Protein AF-I7AYG3-F1 (afdb_monomer_lite)

Foldseek 3Di:
DVLLVVLCVVVVDPDPDDPPCPDPSPHDFADAAPQPRHGLRPPVQWDWDQAPNDIGIHNHPVSCCVLRAQQDCDHPNHGRPVPDND

pLDDT: mean 90.57, std 7.91, range [56.88, 97.81]

Radius of gyration: 18.24 Å; chains: 1; bounding box: 38×22×54 Å

Structure (mmCIF, N/CA/C/O backbone):
data_AF-I7AYG3-F1
#
_entry.id   AF-I7AYG3-F1
#
loop_
_atom_site.group_PDB
_atom_site.id
_atom_site.type_symbol
_atom_site.label_atom_id
_atom_site.label_alt_id
_atom_site.label_comp_id
_atom_site.label_asym_id
_atom_site.label_entity_id
_atom_site.label_seq_id
_atom_site.pdbx_PDB_ins_code
_atom_site.Cartn_x
_atom_site.Cartn_y
_atom_site.Cartn_z
_atom_site.occupancy
_atom_site.B_iso_or_equiv
_atom_site.auth_seq_id
_atom_site.auth_comp_id
_atom_site.auth_asym_id
_atom_site.auth_atom_id
_atom_site.pdbx_PDB_model_num
ATOM 1 N N . TYR A 1 1 ? 17.515 0.179 -5.047 1.00 82.50 1 TYR A N 1
ATOM 2 C CA . TYR A 1 1 ? 16.946 0.936 -6.184 1.00 82.50 1 TYR A CA 1
ATOM 3 C C . TYR A 1 1 ? 17.880 1.125 -7.393 1.00 82.50 1 TYR A C 1
ATOM 5 O O . TYR A 1 1 ? 17.358 1.418 -8.456 1.00 82.50 1 TYR A O 1
ATOM 13 N N . GLY A 1 2 ? 19.213 0.954 -7.308 1.00 90.69 2 GLY A N 1
ATOM 14 C CA . GLY A 1 2 ? 20.135 1.236 -8.437 1.00 90.69 2 GLY A CA 1
ATOM 15 C C . GLY A 1 2 ? 19.839 0.484 -9.747 1.00 90.69 2 GLY A C 1
ATOM 16 O O . GLY A 1 2 ? 19.635 1.120 -10.775 1.00 90.69 2 GLY A O 1
ATOM 17 N N . LYS A 1 3 ? 19.688 -0.847 -9.689 1.00 90.94 3 LYS A N 1
ATOM 18 C CA . LYS A 1 3 ? 19.375 -1.693 -10.862 1.00 90.94 3 LYS A CA 1
ATOM 19 C C . LYS A 1 3 ? 18.119 -1.260 -11.632 1.00 90.94 3 LYS A C 1
ATOM 21 O O . LYS A 1 3 ? 18.076 -1.345 -12.854 1.00 90.94 3 LYS A O 1
ATOM 26 N N . TRP A 1 4 ? 17.099 -0.775 -10.920 1.00 90.19 4 TRP A N 1
ATOM 27 C CA . TRP A 1 4 ? 15.882 -0.253 -11.547 1.00 90.19 4 TRP A CA 1
ATOM 28 C C . TRP A 1 4 ? 16.190 0.951 -12.442 1.00 90.19 4 TRP A C 1
ATOM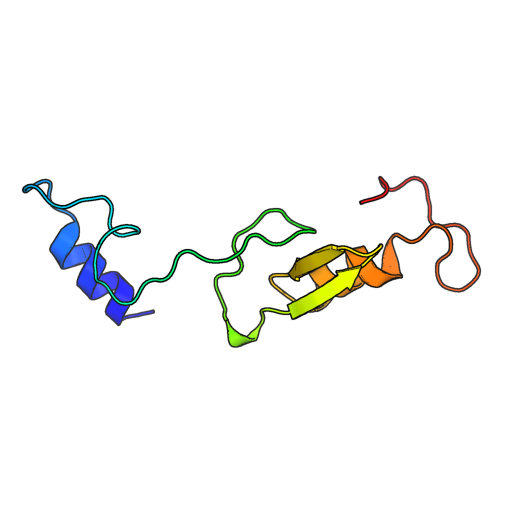 30 O O . TRP A 1 4 ? 15.744 1.003 -13.584 1.00 90.19 4 TRP A O 1
ATOM 40 N N . TRP A 1 5 ? 17.005 1.890 -11.957 1.00 92.19 5 TRP A N 1
ATOM 41 C CA . TRP A 1 5 ? 17.383 3.082 -12.716 1.00 92.19 5 TRP A CA 1
ATOM 42 C C . TRP A 1 5 ? 18.340 2.782 -13.873 1.00 92.19 5 TRP A C 1
ATOM 44 O O . TRP A 1 5 ? 18.247 3.420 -14.918 1.00 92.19 5 TRP A O 1
ATOM 54 N N . GLU A 1 6 ? 19.210 1.781 -13.734 1.00 94.25 6 GLU A N 1
ATOM 55 C CA . GLU A 1 6 ? 20.033 1.276 -14.842 1.00 94.25 6 GLU A CA 1
ATOM 56 C C . GLU A 1 6 ? 19.157 0.730 -15.984 1.00 94.25 6 GLU A C 1
ATOM 58 O O . GLU A 1 6 ? 19.347 1.095 -17.147 1.00 94.25 6 GLU A O 1
ATOM 63 N N . ASN A 1 7 ? 18.138 -0.071 -15.651 1.00 93.25 7 ASN A N 1
ATOM 64 C CA . ASN A 1 7 ? 17.153 -0.559 -16.618 1.00 93.25 7 ASN A CA 1
ATOM 65 C C . ASN A 1 7 ? 16.302 0.569 -17.211 1.00 93.25 7 ASN A C 1
ATOM 67 O O . ASN A 1 7 ? 16.078 0.587 -18.421 1.00 93.25 7 ASN A O 1
ATOM 71 N N . TYR A 1 8 ? 15.881 1.538 -16.396 1.00 92.06 8 TYR A N 1
ATOM 72 C CA . TYR A 1 8 ? 15.165 2.718 -16.877 1.00 92.06 8 TYR A CA 1
ATOM 73 C C . TYR A 1 8 ? 15.976 3.499 -17.905 1.00 92.06 8 TYR A C 1
ATOM 75 O O . TYR A 1 8 ? 15.463 3.792 -18.979 1.00 92.06 8 TYR A O 1
ATOM 83 N N . ASN A 1 9 ? 17.256 3.766 -17.642 1.00 92.44 9 ASN A N 1
ATOM 84 C CA . ASN A 1 9 ? 18.115 4.468 -18.593 1.00 92.44 9 ASN A CA 1
ATOM 85 C C . ASN A 1 9 ? 18.223 3.714 -19.925 1.00 92.44 9 ASN A C 1
ATOM 87 O O . ASN A 1 9 ? 18.055 4.325 -20.981 1.00 92.44 9 ASN A O 1
ATOM 91 N N . ARG A 1 10 ? 18.415 2.388 -19.884 1.00 90.81 10 ARG A N 1
ATOM 92 C CA . ARG A 1 10 ? 18.452 1.529 -21.081 1.00 90.81 10 ARG A CA 1
ATOM 93 C C . ARG A 1 10 ? 17.156 1.590 -21.901 1.00 90.81 10 ARG A C 1
ATOM 95 O O . ARG A 1 10 ? 17.216 1.539 -23.127 1.00 90.81 10 ARG A O 1
ATOM 102 N N . LEU A 1 11 ? 16.005 1.690 -21.235 1.00 92.69 11 LEU A N 1
ATOM 103 C CA . LEU A 1 11 ? 14.672 1.636 -21.850 1.0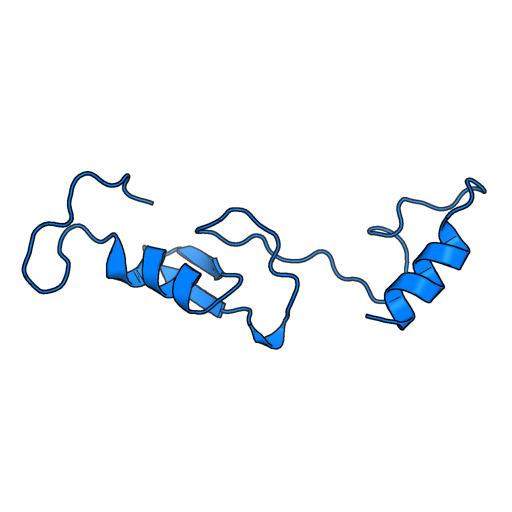0 92.69 11 LEU A CA 1
ATOM 104 C C . LEU A 1 11 ? 14.026 3.014 -22.077 1.00 92.69 11 LEU A C 1
ATOM 106 O O . LEU A 1 11 ? 12.927 3.099 -22.610 1.00 92.69 11 LEU A O 1
ATOM 110 N N . SER A 1 12 ? 14.695 4.099 -21.688 1.00 91.31 12 SER A N 1
ATOM 111 C CA . SER A 1 12 ? 14.138 5.460 -21.695 1.00 91.31 12 SER A CA 1
ATOM 112 C C . SER A 1 12 ? 13.892 6.046 -23.092 1.00 91.31 12 SER A C 1
ATOM 114 O O . SER A 1 12 ? 13.223 7.071 -23.222 1.00 91.31 12 SER A O 1
ATOM 116 N N . THR A 1 13 ? 14.433 5.416 -24.138 1.00 90.25 13 THR A N 1
ATOM 117 C CA . THR A 1 13 ? 14.318 5.880 -25.524 1.00 90.25 13 THR A CA 1
ATOM 118 C C . THR A 1 13 ? 13.238 5.092 -26.270 1.00 90.25 13 THR A C 1
ATOM 120 O O . THR A 1 13 ? 13.257 3.864 -26.225 1.00 90.25 13 THR A O 1
ATOM 123 N N . PRO A 1 14 ? 12.308 5.753 -26.987 1.00 83.38 14 PRO A N 1
ATOM 124 C CA . PRO A 1 14 ? 11.313 5.056 -27.801 1.00 83.38 14 PRO A CA 1
ATOM 125 C C . PRO A 1 14 ? 11.965 4.337 -28.994 1.00 83.38 14 PRO A C 1
ATOM 127 O O . PRO A 1 14 ? 12.343 4.961 -29.982 1.00 83.38 14 PRO A O 1
ATOM 130 N N . ASN A 1 15 ? 12.113 3.018 -28.903 1.00 86.44 15 ASN A N 1
ATOM 131 C CA . ASN A 1 15 ? 12.787 2.169 -29.901 1.00 86.44 15 ASN A CA 1
ATOM 132 C C . ASN A 1 15 ? 12.128 0.777 -30.041 1.00 86.44 15 ASN A C 1
ATOM 134 O O . ASN A 1 15 ? 12.774 -0.170 -30.485 1.00 86.44 15 ASN A O 1
ATOM 138 N N . GLY A 1 16 ? 10.843 0.664 -29.687 1.00 88.00 16 GLY A N 1
ATOM 139 C CA . GLY A 1 16 ? 10.045 -0.561 -29.837 1.00 88.00 16 GLY A CA 1
ATOM 140 C C . GLY A 1 16 ? 9.805 -1.345 -28.545 1.00 88.00 16 GLY A C 1
ATOM 141 O O . GLY A 1 16 ? 9.043 -2.307 -28.574 1.00 88.00 16 GLY A O 1
ATOM 142 N N . HIS A 1 17 ? 10.399 -0.924 -27.427 1.00 89.69 17 HIS A N 1
ATOM 143 C CA . HIS A 1 17 ? 10.148 -1.512 -26.108 1.00 89.69 17 HIS A CA 1
ATOM 144 C C . HIS A 1 17 ? 8.779 -1.094 -25.552 1.00 89.69 17 HIS A C 1
ATOM 146 O O . HIS A 1 17 ? 8.264 -0.015 -25.863 1.00 89.69 17 HIS A O 1
ATOM 152 N N . ASN A 1 18 ? 8.210 -1.928 -24.687 1.00 90.19 18 ASN A N 1
ATOM 153 C CA . ASN A 1 18 ? 7.017 -1.626 -23.902 1.00 90.19 18 ASN A CA 1
ATOM 154 C C . ASN A 1 18 ? 7.345 -0.649 -22.755 1.00 90.19 18 ASN A C 1
ATOM 156 O O . ASN A 1 18 ? 8.515 -0.391 -22.450 1.00 90.19 18 ASN A O 1
ATOM 160 N N . PRO A 1 19 ? 6.326 -0.106 -22.057 1.00 89.75 19 PRO A N 1
ATOM 161 C CA . PRO A 1 19 ? 6.547 0.554 -20.776 1.00 89.75 19 PRO A CA 1
ATOM 162 C C . PRO A 1 19 ? 7.378 -0.330 -19.840 1.00 89.75 19 PRO A C 1
ATOM 164 O O . PRO A 1 19 ? 7.090 -1.514 -19.715 1.00 89.75 19 PRO A O 1
ATOM 167 N N . ILE A 1 20 ? 8.353 0.247 -19.129 1.00 90.69 20 ILE A N 1
ATOM 168 C CA . ILE A 1 20 ? 9.297 -0.495 -18.267 1.00 90.69 20 ILE A CA 1
ATOM 169 C C . ILE A 1 20 ? 8.625 -1.465 -17.282 1.00 90.69 20 ILE A C 1
ATOM 171 O O . ILE A 1 20 ? 9.174 -2.517 -16.978 1.00 90.69 20 ILE A O 1
ATOM 175 N N . ALA A 1 21 ? 7.422 -1.139 -16.800 1.00 88.62 21 ALA A N 1
ATOM 176 C CA . ALA A 1 21 ? 6.654 -1.999 -15.899 1.00 88.62 21 ALA A CA 1
ATOM 177 C C . ALA A 1 21 ? 6.169 -3.315 -16.547 1.00 88.62 21 ALA A C 1
ATOM 179 O O . ALA A 1 21 ? 5.675 -4.186 -15.837 1.00 88.62 21 ALA A O 1
ATOM 180 N N . LEU A 1 22 ? 6.272 -3.431 -17.873 1.00 90.38 22 LEU A N 1
ATOM 181 C CA . LEU A 1 22 ? 5.901 -4.586 -18.695 1.00 90.38 22 LEU A CA 1
ATOM 182 C C . LEU A 1 22 ? 7.120 -5.222 -19.387 1.00 90.38 22 LEU A C 1
ATOM 184 O O . LEU A 1 22 ? 6.955 -6.101 -20.228 1.00 90.38 22 LEU A O 1
ATOM 188 N N . GLU A 1 23 ? 8.326 -4.765 -19.057 1.00 92.19 23 GLU A N 1
ATOM 189 C CA . GLU A 1 23 ? 9.584 -5.307 -19.564 1.00 92.19 23 GLU A CA 1
ATOM 190 C C . GLU A 1 23 ? 10.197 -6.293 -18.562 1.00 92.19 23 GLU A C 1
ATOM 192 O O . GLU A 1 23 ? 9.949 -6.219 -17.356 1.00 92.19 23 GLU A O 1
ATOM 197 N N . ASP A 1 24 ? 11.045 -7.200 -19.048 1.00 90.94 24 ASP A N 1
ATOM 198 C CA . ASP A 1 24 ? 11.785 -8.140 -18.198 1.00 90.94 24 ASP A CA 1
ATOM 199 C C . ASP A 1 24 ? 12.971 -7.434 -17.514 1.00 90.94 24 ASP A C 1
ATOM 201 O O . ASP A 1 24 ? 14.118 -7.465 -17.968 1.00 90.94 24 ASP A O 1
ATOM 205 N N . VAL A 1 25 ? 12.667 -6.683 -16.452 1.00 92.12 25 VAL A N 1
ATOM 206 C CA . VAL A 1 25 ? 13.627 -5.852 -15.698 1.00 92.12 25 VAL A CA 1
ATOM 207 C C . VAL A 1 25 ? 13.644 -6.158 -14.203 1.00 92.12 25 VAL A C 1
ATOM 209 O O . VAL A 1 25 ? 14.018 -5.300 -13.400 1.00 92.12 25 VAL A O 1
ATOM 212 N N . ASP A 1 26 ? 13.233 -7.373 -13.830 1.00 86.81 26 ASP A N 1
ATOM 213 C CA . ASP A 1 26 ? 13.106 -7.816 -12.431 1.00 86.81 26 ASP A CA 1
ATOM 214 C C . ASP A 1 26 ? 12.153 -6.923 -11.603 1.00 86.81 26 ASP A C 1
ATOM 216 O O . ASP A 1 26 ? 12.276 -6.753 -10.388 1.00 86.81 26 ASP A O 1
ATOM 220 N N . TYR A 1 27 ? 11.171 -6.323 -12.281 1.00 87.19 27 TYR A N 1
ATOM 221 C CA . TYR A 1 27 ? 10.080 -5.590 -11.654 1.00 87.19 27 TYR A CA 1
ATOM 222 C C . TYR A 1 27 ? 8.803 -6.408 -11.723 1.00 87.19 27 TYR A C 1
ATOM 224 O O . TYR A 1 27 ? 8.356 -6.812 -12.791 1.00 87.19 27 TYR A O 1
ATOM 232 N N . VAL A 1 28 ? 8.197 -6.621 -10.560 1.00 86.38 28 VAL A N 1
ATOM 233 C CA . VAL A 1 28 ? 6.894 -7.271 -10.447 1.00 86.38 28 VAL A CA 1
ATOM 234 C C . VAL A 1 28 ? 5.903 -6.207 -10.031 1.00 86.38 28 VAL A C 1
ATOM 236 O O . VAL A 1 28 ? 6.126 -5.527 -9.025 1.00 86.38 28 VAL A O 1
ATOM 239 N N . TYR A 1 29 ? 4.822 -6.069 -10.801 1.00 87.19 29 TYR A N 1
ATOM 240 C CA . TYR A 1 29 ? 3.788 -5.092 -10.499 1.00 87.19 29 TYR A CA 1
ATOM 241 C C . TYR A 1 29 ? 3.246 -5.338 -9.079 1.00 87.19 29 TYR A C 1
ATOM 243 O O . TYR A 1 29 ? 2.795 -6.446 -8.778 1.00 87.19 29 TYR A O 1
ATOM 251 N N . PRO A 1 30 ? 3.335 -4.348 -8.180 1.00 91.19 30 PRO A N 1
ATOM 252 C CA . PRO A 1 30 ? 3.013 -4.530 -6.771 1.00 91.19 30 PRO A CA 1
ATOM 253 C C . PRO A 1 30 ? 1.509 -4.692 -6.544 1.00 91.19 30 PRO A C 1
ATOM 255 O O . PRO A 1 30 ? 0.674 -4.178 -7.294 1.00 91.19 30 PRO A O 1
ATOM 258 N N . HIS A 1 31 ? 1.157 -5.333 -5.432 1.00 94.44 31 HIS A N 1
ATOM 259 C CA . HIS A 1 31 ? -0.201 -5.260 -4.905 1.00 94.44 31 HIS A CA 1
ATOM 260 C C . HIS A 1 31 ? -0.560 -3.819 -4.515 1.00 94.44 31 HIS A C 1
ATOM 262 O O . HIS A 1 31 ? 0.309 -2.991 -4.238 1.00 94.44 31 HIS A O 1
ATOM 268 N N . ARG A 1 32 ? -1.858 -3.511 -4.473 1.00 95.62 32 ARG A N 1
ATOM 269 C CA . ARG A 1 32 ? -2.357 -2.209 -4.018 1.00 95.62 32 ARG A CA 1
ATOM 270 C C . ARG A 1 32 ? -2.703 -2.273 -2.533 1.00 95.62 32 ARG A C 1
ATOM 272 O O . ARG A 1 32 ? -3.379 -3.207 -2.106 1.00 95.62 32 ARG A O 1
ATOM 279 N N . CYS A 1 33 ? -2.286 -1.274 -1.762 1.00 97.19 33 CYS A N 1
ATOM 280 C CA . CYS A 1 33 ? -2.690 -1.145 -0.367 1.00 97.19 33 CYS A CA 1
ATOM 281 C C . CYS A 1 33 ? -4.203 -0.906 -0.272 1.00 97.19 33 CYS A C 1
ATOM 283 O O . CYS A 1 33 ? -4.733 -0.042 -0.973 1.00 97.19 33 CYS A O 1
ATOM 285 N N . TRP A 1 34 ? -4.885 -1.643 0.605 1.00 96.31 34 TRP A N 1
ATOM 286 C CA . TRP A 1 34 ? -6.319 -1.480 0.852 1.00 96.31 34 TRP A CA 1
ATOM 287 C C . TRP A 1 34 ? -6.650 -0.101 1.435 1.00 96.31 34 TRP A C 1
ATOM 289 O O . TRP A 1 34 ? -7.576 0.561 0.984 1.00 96.31 34 TRP A O 1
ATOM 299 N N . THR A 1 35 ? -5.842 0.353 2.394 1.00 95.62 35 THR A N 1
ATOM 300 C CA . THR A 1 35 ? -6.114 1.555 3.193 1.00 95.62 35 THR A CA 1
ATOM 301 C C . THR A 1 35 ? -5.833 2.849 2.435 1.00 95.62 35 THR A C 1
ATOM 303 O O . THR A 1 35 ? -6.668 3.746 2.404 1.00 95.62 35 THR A O 1
ATOM 306 N N . CYS A 1 36 ? -4.648 2.978 1.830 1.00 95.31 36 CYS A N 1
ATOM 307 C CA . CYS A 1 36 ? -4.205 4.238 1.217 1.00 95.31 36 CYS A CA 1
ATOM 308 C C . CYS A 1 36 ? -4.271 4.244 -0.314 1.00 95.31 36 CYS A C 1
ATOM 310 O O . CYS A 1 36 ? -3.976 5.266 -0.926 1.00 95.31 36 CYS A O 1
ATOM 312 N N . MET A 1 37 ? -4.620 3.114 -0.943 1.00 95.44 37 MET A N 1
ATOM 313 C CA . MET A 1 37 ? -4.696 2.948 -2.402 1.00 95.44 37 MET A CA 1
ATOM 314 C C . MET A 1 37 ? -3.362 3.127 -3.154 1.00 95.44 37 MET A C 1
ATOM 316 O O . MET A 1 37 ? -3.339 3.075 -4.384 1.00 95.44 37 MET A O 1
ATOM 320 N N . VAL A 1 38 ? -2.245 3.274 -2.435 1.00 95.50 38 VAL A N 1
ATOM 321 C CA . VAL A 1 38 ? -0.886 3.347 -2.992 1.00 95.50 38 VAL A CA 1
ATOM 322 C C . VAL A 1 38 ? -0.332 1.931 -3.222 1.00 95.50 38 VAL A C 1
ATOM 324 O O . VAL A 1 38 ? -0.659 1.011 -2.467 1.00 95.50 38 VAL A O 1
ATOM 327 N N . PRO A 1 39 ? 0.503 1.715 -4.252 1.00 94.81 39 PRO A N 1
ATOM 328 C CA . PRO A 1 39 ? 1.194 0.445 -4.451 1.00 94.81 39 PRO A CA 1
ATOM 329 C C . PRO A 1 39 ? 2.109 0.027 -3.283 1.00 94.81 39 PRO A C 1
ATOM 331 O O . PRO A 1 39 ? 2.875 0.836 -2.758 1.00 94.81 39 PRO A O 1
ATOM 334 N N . CYS A 1 40 ? 2.089 -1.257 -2.917 1.00 95.44 40 CYS A N 1
ATOM 335 C CA . CYS A 1 40 ? 2.982 -1.870 -1.929 1.00 95.44 40 CYS A CA 1
ATOM 336 C C . CYS A 1 40 ? 4.377 -2.110 -2.537 1.00 95.44 40 CYS A C 1
ATOM 338 O O . CYS A 1 40 ? 4.701 -3.223 -2.946 1.00 95.44 40 CYS A O 1
ATOM 340 N N . LEU A 1 41 ? 5.181 -1.048 -2.664 1.00 90.81 41 LEU A N 1
ATOM 341 C CA . LEU A 1 41 ? 6.471 -1.086 -3.373 1.00 90.81 41 LEU A CA 1
ATOM 342 C C . LEU A 1 41 ? 7.608 -1.757 -2.589 1.00 90.81 41 LEU A C 1
ATOM 344 O O . LEU A 1 41 ? 8.520 -2.304 -3.207 1.00 90.81 41 LEU A O 1
ATOM 348 N N . ILE A 1 42 ? 7.573 -1.697 -1.258 1.00 90.81 42 ILE A N 1
ATOM 349 C CA . ILE A 1 42 ? 8.589 -2.297 -0.387 1.00 90.81 42 ILE A CA 1
ATOM 350 C C . ILE A 1 42 ? 8.043 -3.643 0.083 1.00 90.81 42 ILE A C 1
ATOM 352 O O . ILE A 1 42 ? 7.034 -3.694 0.785 1.00 90.81 42 ILE A O 1
ATOM 356 N N . ARG A 1 43 ? 8.667 -4.741 -0.356 1.00 87.81 43 ARG A N 1
ATOM 357 C CA . ARG A 1 43 ? 8.165 -6.103 -0.095 1.00 87.81 43 ARG A CA 1
ATOM 358 C C . ARG A 1 43 ? 8.282 -6.464 1.381 1.00 87.81 43 ARG A C 1
ATOM 360 O O . ARG A 1 43 ? 7.425 -7.165 1.901 1.00 87.81 43 ARG A O 1
ATOM 367 N N . GLU A 1 44 ? 9.322 -5.961 2.029 1.00 92.44 44 GLU A N 1
ATOM 368 C CA . GLU A 1 44 ? 9.634 -6.174 3.439 1.00 92.44 44 GLU A CA 1
ATOM 369 C C . GLU A 1 44 ? 8.607 -5.513 4.369 1.00 92.44 44 GLU A C 1
ATOM 371 O O . GLU A 1 44 ? 8.362 -6.020 5.459 1.00 92.44 44 GLU A O 1
ATOM 376 N N . ASP A 1 45 ? 7.968 -4.432 3.912 1.00 95.00 45 ASP A N 1
ATOM 377 C CA . ASP A 1 45 ? 6.935 -3.706 4.661 1.00 95.00 45 ASP A CA 1
ATOM 378 C C . ASP A 1 45 ? 5.514 -4.203 4.337 1.00 95.00 45 ASP A C 1
ATOM 380 O O . ASP A 1 45 ? 4.538 -3.764 4.954 1.00 95.00 45 ASP A O 1
ATOM 384 N N . MET A 1 46 ? 5.369 -5.091 3.346 1.00 96.25 46 MET A N 1
ATOM 385 C CA . MET A 1 46 ? 4.065 -5.562 2.898 1.00 96.25 46 MET A CA 1
ATOM 386 C C . MET A 1 46 ? 3.439 -6.491 3.938 1.00 96.25 46 MET A C 1
ATOM 388 O O . MET A 1 46 ? 4.001 -7.523 4.299 1.00 96.25 46 MET A O 1
ATOM 392 N N . VAL A 1 47 ? 2.214 -6.164 4.346 1.00 97.75 47 VAL A N 1
ATOM 393 C CA . VAL A 1 47 ? 1.413 -6.983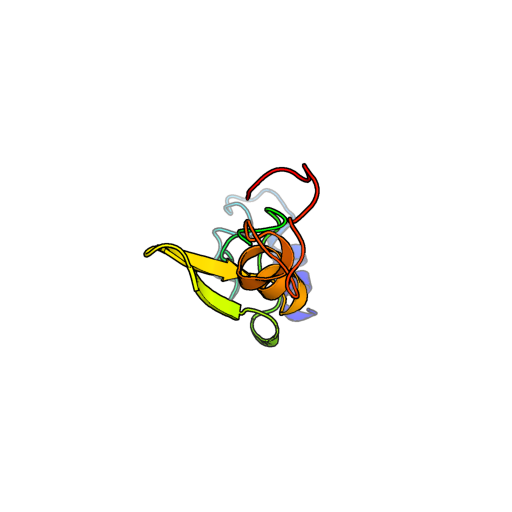 5.263 1.00 97.75 47 VAL A CA 1
ATOM 394 C C . VAL A 1 47 ? 0.216 -7.560 4.512 1.00 97.75 47 VAL A C 1
ATOM 396 O O . VAL A 1 47 ? -0.376 -6.894 3.659 1.00 97.75 47 VAL A O 1
ATOM 399 N N . MET A 1 48 ? -0.154 -8.800 4.826 1.00 97.19 48 MET A N 1
ATOM 400 C CA . MET A 1 48 ? -1.347 -9.460 4.297 1.00 97.19 48 MET A CA 1
ATOM 401 C C . MET A 1 48 ? -2.204 -9.965 5.451 1.00 97.19 48 MET A C 1
ATOM 403 O O . MET A 1 48 ? -1.711 -10.696 6.307 1.00 97.19 48 MET A O 1
ATOM 407 N N . GLU A 1 49 ? -3.487 -9.616 5.458 1.00 97.81 49 GLU A N 1
ATOM 408 C CA . GLU A 1 49 ? -4.418 -10.059 6.498 1.00 97.81 49 GLU A CA 1
ATOM 409 C C . GLU A 1 49 ? -5.796 -10.358 5.909 1.00 97.81 49 GLU A C 1
ATOM 411 O O . GLU A 1 49 ? -6.206 -9.775 4.901 1.00 97.81 49 GLU A O 1
ATOM 416 N N . LYS A 1 50 ? -6.513 -11.302 6.526 1.00 97.81 50 LYS A N 1
ATOM 417 C CA . LYS A 1 50 ? -7.895 -11.609 6.170 1.00 97.81 50 LYS A CA 1
ATOM 418 C C . LYS A 1 50 ? -8.837 -10.806 7.060 1.00 97.81 50 LYS A C 1
ATOM 420 O O . LYS A 1 50 ? -9.070 -11.172 8.207 1.00 97.81 50 LYS A O 1
ATOM 425 N N . VAL A 1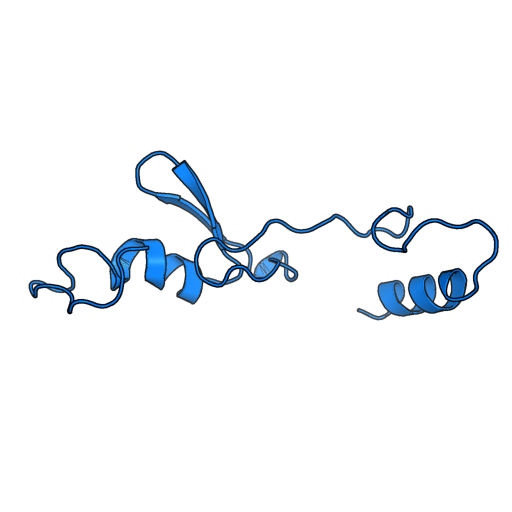 51 ? -9.417 -9.756 6.497 1.00 95.12 51 VAL A N 1
ATOM 426 C CA . VAL A 1 51 ? -10.352 -8.856 7.173 1.00 95.12 51 VAL A CA 1
ATOM 427 C C . VAL A 1 51 ? -11.733 -8.983 6.537 1.00 95.12 51 VAL A C 1
ATOM 429 O O . VAL A 1 51 ? -11.861 -8.971 5.314 1.00 95.12 51 VAL A O 1
ATOM 432 N N . ASP A 1 52 ? -12.773 -9.124 7.363 1.00 93.69 52 ASP A N 1
ATOM 433 C CA . ASP A 1 52 ? -14.171 -9.262 6.919 1.00 93.69 52 ASP A CA 1
ATOM 434 C C . ASP A 1 52 ? -14.357 -10.382 5.877 1.00 93.69 52 ASP A C 1
ATOM 436 O O . ASP A 1 52 ? -15.139 -10.286 4.935 1.00 93.69 52 ASP A O 1
ATOM 440 N N . GLY A 1 53 ? -13.581 -11.461 6.019 1.00 96.25 53 GLY A N 1
ATOM 441 C CA . GLY A 1 53 ? -13.594 -12.601 5.101 1.00 96.25 53 GLY A CA 1
ATOM 442 C C . GLY A 1 53 ? -12.774 -12.420 3.816 1.00 96.25 53 GLY A C 1
ATOM 443 O O . GLY A 1 53 ? -12.597 -13.403 3.093 1.00 96.25 53 GLY A O 1
ATOM 444 N N . GLN A 1 54 ? -12.209 -11.239 3.557 1.00 96.12 54 GLN A N 1
ATOM 445 C CA . GLN A 1 54 ? -11.426 -10.930 2.360 1.00 96.12 54 GLN A CA 1
ATOM 446 C C . GLN A 1 54 ? -9.930 -10.811 2.673 1.00 96.12 54 GLN A C 1
ATOM 448 O O . GLN A 1 54 ? -9.532 -10.142 3.621 1.00 96.12 54 GLN A O 1
ATOM 453 N N . TRP A 1 55 ? -9.087 -11.442 1.853 1.00 97.25 55 TRP A N 1
ATOM 454 C CA . TRP A 1 55 ? -7.644 -11.197 1.888 1.00 97.25 55 TRP A CA 1
ATOM 455 C C . TRP A 1 55 ? -7.340 -9.794 1.365 1.00 97.25 55 TRP A C 1
ATOM 457 O O . TRP A 1 55 ? -7.732 -9.447 0.248 1.00 97.25 55 TRP A O 1
ATOM 467 N N . ARG A 1 56 ? -6.636 -9.005 2.174 1.00 97.12 56 ARG A N 1
ATOM 468 C CA . ARG A 1 56 ? -6.240 -7.629 1.878 1.00 97.12 56 ARG A CA 1
ATOM 469 C C . ARG A 1 56 ? -4.725 -7.492 1.993 1.00 97.12 56 ARG A C 1
ATOM 471 O O . ARG A 1 56 ? -4.079 -8.200 2.764 1.00 97.12 56 ARG A O 1
ATOM 478 N N . THR A 1 57 ? -4.171 -6.587 1.197 1.00 97.75 57 THR A N 1
ATOM 479 C CA . THR A 1 57 ? -2.747 -6.238 1.174 1.00 97.75 57 THR A CA 1
ATOM 480 C C . THR A 1 57 ? -2.560 -4.819 1.687 1.00 97.75 57 THR A C 1
ATOM 482 O O . THR A 1 57 ? -3.335 -3.929 1.335 1.00 97.75 57 THR A O 1
ATOM 485 N N . TYR A 1 58 ? -1.509 -4.589 2.469 1.00 97.81 58 TYR A N 1
ATOM 486 C CA . TYR A 1 58 ? -1.172 -3.287 3.040 1.00 97.81 58 TYR A CA 1
ATOM 487 C C . TYR A 1 58 ? 0.290 -2.958 2.763 1.00 97.81 58 TYR A C 1
ATOM 489 O O . TYR A 1 58 ? 1.139 -3.846 2.750 1.00 97.81 58 TYR A O 1
ATOM 497 N N . CYS A 1 59 ? 0.588 -1.681 2.526 1.00 97.62 59 CYS A N 1
ATOM 498 C CA . CYS A 1 59 ? 1.958 -1.227 2.273 1.00 97.62 59 CYS A CA 1
ATOM 499 C C . CYS A 1 59 ? 2.775 -1.026 3.554 1.00 97.62 59 CYS A C 1
ATOM 501 O O . CYS A 1 59 ? 3.955 -0.715 3.461 1.00 97.62 59 CYS A O 1
ATOM 503 N N . SER A 1 60 ? 2.132 -1.101 4.722 1.00 97.69 60 SER A N 1
ATOM 504 C CA . SER A 1 60 ? 2.774 -0.963 6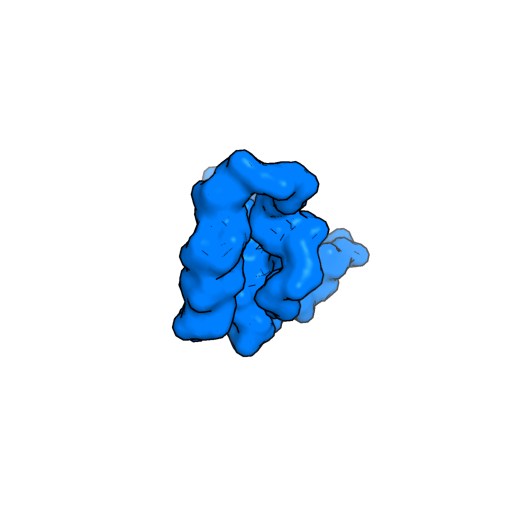.024 1.00 97.69 60 SER A CA 1
ATOM 505 C C . SER A 1 60 ? 1.857 -1.447 7.148 1.00 97.69 60 SER A C 1
ATOM 507 O O . SER A 1 60 ? 0.629 -1.479 7.005 1.00 97.69 60 SER A O 1
ATOM 509 N N . GLU A 1 61 ? 2.457 -1.755 8.295 1.00 97.81 61 GLU A N 1
ATOM 510 C CA . GLU A 1 61 ? 1.750 -2.151 9.514 1.00 97.81 61 GLU A CA 1
ATOM 511 C C . GLU A 1 61 ? 0.721 -1.101 10.000 1.00 97.81 61 GLU A C 1
ATOM 513 O O . GLU A 1 61 ? -0.411 -1.478 10.296 1.00 97.81 61 GLU A O 1
ATOM 518 N N . PRO A 1 62 ? 0.999 0.221 9.985 1.00 97.06 62 PRO A N 1
ATOM 519 C CA . PRO A 1 62 ? -0.020 1.229 10.295 1.00 97.06 62 PRO A CA 1
ATOM 520 C C . PRO A 1 62 ? -1.222 1.229 9.342 1.00 97.06 62 PRO A C 1
ATOM 522 O O . PRO A 1 62 ? -2.349 1.476 9.775 1.00 97.06 62 PRO A O 1
ATOM 525 N N . CYS A 1 63 ? -1.013 0.947 8.048 1.00 97.00 63 CYS A N 1
ATOM 526 C CA . CYS A 1 63 ? -2.121 0.834 7.096 1.00 97.00 63 CYS A CA 1
ATOM 527 C C . CYS A 1 63 ? -2.997 -0.372 7.427 1.00 97.00 63 CYS A C 1
ATOM 529 O O . CYS A 1 63 ? -4.222 -0.240 7.424 1.00 97.00 63 CYS A O 1
ATOM 531 N N . ARG A 1 64 ? -2.370 -1.510 7.756 1.00 97.25 64 ARG A N 1
ATOM 532 C CA . ARG A 1 64 ? -3.071 -2.694 8.253 1.00 97.25 64 ARG A CA 1
ATOM 533 C C . ARG A 1 64 ? -3.867 -2.352 9.504 1.00 97.25 64 ARG A C 1
ATOM 535 O O . ARG A 1 64 ? -5.062 -2.598 9.527 1.00 97.25 64 ARG A O 1
ATOM 542 N N . TRP A 1 65 ? -3.240 -1.746 10.512 1.00 96.06 65 TRP A N 1
ATOM 543 C CA . TRP A 1 65 ? -3.875 -1.451 11.802 1.00 96.06 65 TRP A CA 1
ATOM 544 C C . TRP A 1 65 ? -5.086 -0.525 11.647 1.00 96.06 65 TRP A C 1
ATOM 546 O O . TRP A 1 65 ? -6.126 -0.727 12.271 1.00 96.06 65 TRP A O 1
ATOM 556 N N . THR A 1 66 ? -4.973 0.459 10.754 1.00 93.69 66 THR A N 1
ATOM 557 C CA . THR A 1 66 ? -6.051 1.407 10.456 1.00 93.69 66 THR A CA 1
ATOM 558 C C . THR A 1 66 ? -7.320 0.696 9.971 1.00 93.69 66 THR A C 1
ATOM 560 O O . THR A 1 66 ? -8.414 0.987 10.451 1.00 93.69 66 THR A O 1
ATOM 563 N N . ASP A 1 67 ? -7.164 -0.255 9.049 1.00 93.69 67 ASP A N 1
ATOM 564 C CA . ASP A 1 67 ? -8.260 -1.051 8.486 1.00 93.69 67 ASP A CA 1
ATOM 565 C C . ASP A 1 67 ? -8.721 -2.172 9.434 1.00 93.69 67 ASP A C 1
ATOM 567 O O . ASP A 1 67 ? -9.912 -2.384 9.656 1.00 93.69 67 ASP A O 1
ATOM 571 N N . ALA A 1 68 ? -7.765 -2.891 10.024 1.00 94.31 68 ALA A N 1
ATOM 572 C CA . ALA A 1 68 ? -8.012 -4.091 10.806 1.00 94.31 68 ALA A CA 1
ATOM 573 C C . ALA A 1 68 ? -8.577 -3.798 12.206 1.00 94.31 68 ALA A C 1
ATOM 575 O O . ALA A 1 68 ? -9.362 -4.603 12.716 1.00 94.31 68 ALA A O 1
ATOM 576 N N . GLU A 1 69 ? -8.226 -2.657 12.807 1.00 92.69 69 GLU A N 1
ATOM 577 C CA . GLU A 1 69 ? -8.486 -2.357 14.221 1.00 92.69 69 GLU A CA 1
ATOM 578 C C . GLU A 1 69 ? -9.038 -0.942 14.459 1.00 92.69 69 GLU A C 1
ATOM 580 O O . GLU A 1 69 ? -10.071 -0.792 15.114 1.00 92.69 69 GLU A O 1
ATOM 585 N N . ALA A 1 70 ? -8.375 0.101 13.948 1.00 90.62 70 ALA A N 1
ATOM 586 C CA . ALA A 1 70 ? -8.638 1.482 14.367 1.00 90.62 70 ALA A CA 1
ATOM 587 C C . ALA A 1 70 ? -10.016 2.007 13.935 1.00 90.62 70 ALA A C 1
ATOM 589 O O . ALA A 1 70 ? -10.659 2.738 14.688 1.00 90.62 70 ALA A O 1
ATOM 590 N N . PHE A 1 71 ? -10.477 1.631 12.737 1.00 88.25 71 PHE A N 1
ATOM 591 C CA . PHE A 1 71 ? -11.764 2.073 12.188 1.00 88.25 71 PHE A CA 1
ATOM 592 C C . PHE A 1 71 ? -12.870 1.017 12.251 1.00 88.25 71 PHE A C 1
ATOM 594 O O . PHE A 1 71 ? -13.837 1.050 11.487 1.00 88.25 71 PHE A O 1
ATOM 601 N N . ARG A 1 72 ? -12.781 0.100 13.219 1.00 88.38 72 ARG A N 1
ATOM 602 C CA . ARG A 1 72 ? -13.912 -0.767 13.575 1.00 88.38 72 ARG A CA 1
ATOM 603 C C . ARG A 1 72 ? -15.026 0.025 14.253 1.00 88.38 72 ARG A C 1
ATOM 605 O O . ARG A 1 72 ? -14.756 1.104 14.768 1.00 88.38 72 ARG A O 1
ATOM 612 N N . PRO A 1 73 ? -16.274 -0.485 14.301 1.00 88.88 73 PRO A N 1
ATOM 613 C CA . PRO A 1 73 ? -17.386 0.227 14.941 1.00 88.88 73 PRO A CA 1
ATOM 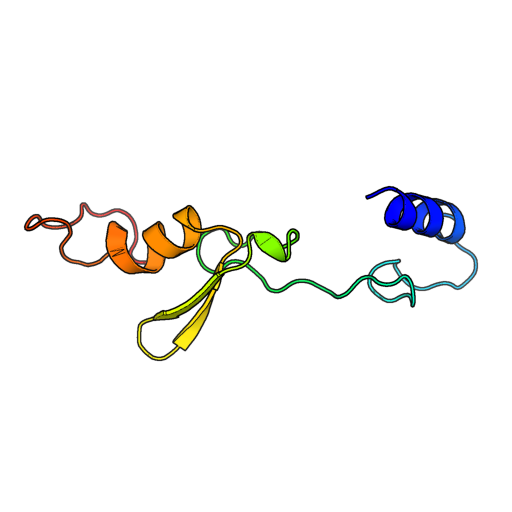614 C C . PRO A 1 73 ? -17.101 0.649 16.389 1.00 88.88 73 PRO A C 1
ATOM 616 O O . PRO A 1 73 ? -17.564 1.698 16.835 1.00 88.88 73 PRO A O 1
ATOM 619 N N . THR A 1 74 ? -16.300 -0.147 17.096 1.00 89.12 74 THR A N 1
ATOM 620 C CA . THR A 1 74 ? -15.874 0.117 18.467 1.00 89.12 74 THR A CA 1
ATOM 621 C C . THR A 1 74 ? -14.357 0.010 18.550 1.00 89.12 74 THR A C 1
ATOM 623 O O . THR A 1 74 ? -13.790 -0.998 18.128 1.00 89.12 74 THR A O 1
ATOM 626 N N . TYR A 1 75 ? -13.707 1.008 19.144 1.00 87.69 75 TYR A N 1
ATOM 627 C CA . TYR A 1 75 ? -12.267 1.022 19.389 1.00 87.69 75 TYR A CA 1
ATOM 628 C C . TYR A 1 75 ? -11.992 1.358 20.859 1.00 87.69 75 TYR A C 1
ATOM 630 O O . TYR A 1 75 ? -12.501 2.344 21.391 1.00 87.69 75 TYR A O 1
ATOM 638 N N . GLN A 1 76 ? -11.224 0.505 21.548 1.00 88.94 76 GLN A N 1
ATOM 639 C CA . GLN A 1 76 ? -10.894 0.649 22.980 1.00 88.94 76 GLN A CA 1
ATOM 640 C C . GLN A 1 76 ? -12.111 0.948 23.885 1.00 88.94 76 GLN A C 1
ATOM 642 O O . GLN A 1 76 ? -12.048 1.758 24.809 1.00 88.94 76 GLN A O 1
ATOM 647 N N . GLY A 1 77 ? -13.247 0.300 23.608 1.00 89.50 77 GLY A N 1
ATOM 648 C CA . GLY A 1 77 ? -14.475 0.451 24.397 1.00 89.50 77 GLY A CA 1
ATOM 649 C C . GLY A 1 77 ? -15.255 1.746 24.146 1.00 89.50 77 GLY A C 1
ATOM 650 O O . GLY A 1 77 ? -16.189 2.035 24.889 1.00 89.50 77 GLY A O 1
ATOM 651 N N . ARG A 1 78 ? -14.899 2.522 23.117 1.00 87.88 78 ARG A N 1
ATOM 652 C CA . ARG A 1 78 ? -15.643 3.708 22.674 1.00 87.88 78 ARG A CA 1
ATOM 653 C C . ARG A 1 78 ? -16.134 3.519 21.246 1.00 87.88 78 ARG A C 1
ATOM 655 O O . ARG A 1 78 ? -15.497 2.819 20.461 1.00 87.88 78 ARG A O 1
ATOM 662 N N . GLU A 1 79 ? -17.262 4.139 20.914 1.00 88.88 79 GLU A N 1
ATOM 663 C CA . GLU A 1 79 ? -17.693 4.225 19.520 1.00 88.88 79 GLU A CA 1
ATOM 664 C C . GLU A 1 79 ? -16.644 4.989 18.719 1.00 88.88 79 GLU A C 1
ATOM 666 O O . GLU A 1 79 ? -16.193 6.070 19.118 1.00 88.88 79 GLU A O 1
ATOM 671 N N . THR A 1 80 ? -16.240 4.408 17.597 1.00 85.69 80 THR A N 1
ATOM 672 C CA . THR A 1 80 ? -15.341 5.092 16.678 1.00 85.69 80 THR A CA 1
ATOM 673 C C . THR A 1 80 ? -16.103 6.268 16.063 1.00 85.69 80 THR A C 1
ATOM 675 O O . THR A 1 80 ? -17.234 6.072 15.607 1.00 85.69 80 THR A O 1
ATOM 678 N N . PRO A 1 81 ? -15.536 7.494 16.053 1.00 77.44 81 PRO A N 1
ATOM 679 C CA . PRO A 1 81 ? -16.176 8.650 15.426 1.00 77.44 81 PRO A CA 1
ATOM 680 C C . PRO A 1 81 ? -16.565 8.354 13.971 1.00 77.44 81 PRO A C 1
ATOM 682 O O . PRO A 1 81 ? -15.995 7.448 13.370 1.00 77.44 81 PRO A O 1
ATOM 685 N N . ASN A 1 82 ? -17.466 9.152 13.380 1.00 69.69 82 ASN A N 1
ATOM 686 C CA . ASN A 1 82 ? -17.906 9.060 11.971 1.00 69.69 82 ASN A CA 1
ATOM 687 C C . ASN A 1 82 ? -16.789 9.363 10.934 1.00 69.69 82 ASN A C 1
ATOM 689 O O . ASN A 1 82 ? -17.010 10.031 9.926 1.00 69.69 82 ASN A O 1
ATOM 693 N N . MET A 1 83 ? -15.571 8.894 11.177 1.00 64.06 83 MET A N 1
ATOM 694 C CA . MET A 1 83 ? -14.546 8.668 10.173 1.00 64.06 83 MET A CA 1
ATOM 695 C C . MET A 1 83 ? -15.070 7.532 9.287 1.00 64.06 83 MET A C 1
ATOM 697 O O . MET A 1 83 ? -15.563 6.530 9.805 1.00 64.06 83 MET A O 1
ATOM 701 N N . GLY A 1 84 ? -15.067 7.725 7.967 1.00 56.88 84 GLY A N 1
ATOM 702 C CA . GLY A 1 84 ? -15.651 6.772 7.020 1.00 56.88 84 GLY A CA 1
ATOM 703 C C . GLY A 1 84 ? -15.224 5.333 7.324 1.00 56.88 84 GLY A C 1
ATOM 704 O O . GLY A 1 84 ? -14.040 5.065 7.510 1.00 56.88 84 GLY A O 1
ATOM 705 N N . ARG A 1 85 ? -16.198 4.421 7.411 1.00 62.97 85 ARG A N 1
ATOM 706 C CA . ARG A 1 85 ? -15.925 2.981 7.495 1.00 62.97 85 ARG A CA 1
ATOM 707 C C . ARG A 1 85 ? -15.171 2.582 6.220 1.00 62.97 85 ARG A C 1
ATOM 709 O O . ARG A 1 85 ? -15.664 2.890 5.133 1.00 62.97 85 ARG A O 1
ATOM 716 N N . LEU A 1 86 ? -13.985 1.990 6.372 1.00 63.72 86 LEU A N 1
ATOM 717 C CA . LEU A 1 86 ? -13.184 1.442 5.268 1.00 63.72 86 LEU A CA 1
ATOM 718 C C . LEU A 1 86 ? -13.748 0.110 4.763 1.00 63.72 86 LEU A C 1
ATOM 720 O O . LEU A 1 86 ? -14.400 -0.600 5.564 1.00 63.72 86 LEU A O 1
#

Secondary structure (DSSP, 8-state):
-HHHHHHHHHH-S-SSPPPGGGSSSS--PPPBPTTT--B---STT-EEEEETTEEEEESSHHHHHIIIIITSSEETTEEPPSSPP-

Sequence (86 aa):
YGKWWENYNRLSTPNGHNPIALEDVDYVYPHRCWTCMVPCLIREDMVMEKVDGQWRTYCSEPCRWTDAEAFRPTYQGRETPNMGRL